Protein AF-A0A7J8PRJ6-F1 (afdb_monomer)

Mean predicted aligned error: 3.24 Å

Radius of gyration: 14.89 Å; Cα contacts (8 Å, |Δi|>4): 83; chains: 1; bounding box: 34×30×31 Å

InterPro domains:
  IPR001077 O-methyltransferase, C-terminal domain [PF00891] (3-48)
  IPR016461 O-methyltransferase-like [PTHR11746] (3-51)
  IPR029063 S-adenosyl-L-methionine-dependent methyltransferase superfamily [G3DSA:3.40.50.150] (1-47)
  IPR029063 S-adenosyl-L-methionine-dependent methyltransferase superfamily [G3DSA:3.40.50.150] (48-89)
  IPR029063 S-adenosyl-L-methionine-dependent methyltransferase superfamily [SSF53335] (2-88)

pLDDT: mean 94.72, std 3.67, range [79.44, 98.25]

Secondary structure (DSSP, 8-state):
-HHHH-TTPPEEEEE-HHHHHTPPP-TTEEEEE--TTT-----SS-----SSS----HHHHHHHHHHTT-SEEEEEE-SSSSEEEEEE-

Solvent-accessible surface area (backbone atoms only — not comparable to full-atom values): 5968 Å² total; per-residue (Å²): 109,67,42,77,80,38,74,88,46,81,39,74,49,73,37,44,56,78,56,50,74,73,48,82,91,49,89,59,45,47,79,45,66,48,48,75,90,82,55,69,83,91,65,101,71,86,88,87,85,78,86,93,71,76,92,72,55,73,70,53,48,55,48,58,44,43,76,73,64,32,76,48,70,51,77,46,82,50,104,58,96,60,63,50,72,52,75,38,111

Foldseek 3Di:
DVCVVPVVAQAEAEDAPVCLVPDDDDPSYHYDHDDVVVDDDDDPDDDDDDDVDD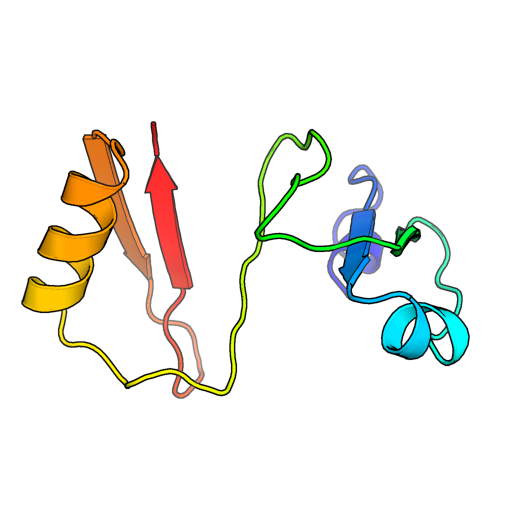DDDPVVVVVVLVVVPFPDWDWADDPDPDIDIDTHD

Nearest PDB structures (foldseek):
  4pgh-assembly2_C  TM=8.472E-01  e=2.612E-03  Sorghum bicolor
  6i5z-assembly2_B  TM=8.436E-01  e=2.992E-03  Papaver somniferum
  3reo-assembly1_C  TM=8.093E-01  e=3.202E-03  Clarkia breweri
  1fpq-assembly1_A-2  TM=8.068E-01  e=3.667E-03  Medicago sativa
  1fp1-assembly1_D-2  TM=7.908E-01  e=4.200E-03  Medicago sativa

Structure (mmCIF, N/CA/C/O backbone):
data_AF-A0A7J8PRJ6-F1
#
_entry.id   AF-A0A7J8PRJ6-F1
#
loop_
_atom_site.group_PDB
_atom_site.id
_atom_site.type_symbol
_atom_site.label_atom_id
_atom_site.label_alt_id
_atom_site.label_comp_id
_atom_site.label_asym_id
_atom_site.label_entity_id
_atom_site.label_seq_id
_atom_site.pdbx_PDB_ins_code
_atom_site.Cartn_x
_atom_site.Cartn_y
_atom_site.Cartn_z
_atom_site.occupancy
_atom_site.B_iso_or_equiv
_atom_site.auth_seq_id
_atom_site.auth_comp_id
_atom_site.auth_asym_id
_atom_site.auth_atom_id
_atom_site.pdbx_PDB_model_num
ATOM 1 N N . MET A 1 1 ? 8.609 -14.108 -3.236 1.00 79.44 1 MET A N 1
ATOM 2 C CA . MET A 1 1 ? 7.845 -13.077 -3.979 1.00 79.44 1 MET A CA 1
ATOM 3 C C . MET A 1 1 ? 6.474 -13.636 -4.301 1.00 79.44 1 MET A C 1
ATOM 5 O O . MET A 1 1 ? 6.408 -14.818 -4.623 1.00 79.44 1 MET A O 1
ATOM 9 N N . LEU A 1 2 ? 5.419 -12.819 -4.217 1.00 91.75 2 LEU A N 1
ATOM 10 C CA . LEU A 1 2 ? 4.028 -13.266 -4.390 1.00 91.75 2 LEU A CA 1
ATOM 11 C C . LEU A 1 2 ? 3.807 -14.018 -5.708 1.00 91.75 2 LEU A C 1
ATOM 13 O O . LEU A 1 2 ? 3.280 -15.121 -5.680 1.00 91.75 2 LEU A O 1
ATOM 17 N N . VAL A 1 3 ? 4.334 -13.509 -6.823 1.00 94.69 3 VAL A N 1
ATOM 18 C CA . VAL A 1 3 ? 4.216 -14.149 -8.150 1.00 94.69 3 VAL A CA 1
ATOM 19 C C . VAL A 1 3 ? 4.839 -15.550 -8.237 1.00 94.69 3 VAL A C 1
ATOM 21 O O . VAL A 1 3 ? 4.416 -16.363 -9.047 1.00 94.69 3 VAL A O 1
ATOM 24 N N . LYS A 1 4 ? 5.813 -15.879 -7.373 1.00 94.25 4 LYS A N 1
ATOM 25 C CA . LYS A 1 4 ? 6.383 -17.239 -7.297 1.00 94.25 4 LYS A CA 1
ATOM 26 C C . LYS A 1 4 ? 5.494 -18.193 -6.497 1.00 94.25 4 LYS A C 1
ATOM 28 O O . LYS A 1 4 ? 5.478 -19.382 -6.783 1.00 94.25 4 LYS A O 1
ATOM 33 N N . ALA A 1 5 ? 4.802 -17.683 -5.479 1.00 96.31 5 ALA A N 1
ATOM 34 C CA . ALA A 1 5 ? 3.891 -18.468 -4.645 1.00 96.31 5 ALA A CA 1
ATOM 35 C C . ALA A 1 5 ? 2.512 -18.644 -5.302 1.00 96.31 5 ALA A C 1
ATOM 37 O O . ALA A 1 5 ? 1.853 -19.656 -5.085 1.00 96.31 5 ALA A O 1
ATOM 38 N N . PHE A 1 6 ? 2.105 -17.679 -6.128 1.00 95.69 6 PHE A N 1
ATOM 39 C CA . PHE A 1 6 ? 0.814 -17.635 -6.806 1.00 95.69 6 PHE A CA 1
ATOM 40 C C . PHE A 1 6 ? 1.021 -17.368 -8.307 1.00 95.69 6 PHE A C 1
ATOM 42 O O . PHE A 1 6 ? 0.855 -16.231 -8.751 1.00 95.69 6 PHE A O 1
ATOM 49 N N . PRO A 1 7 ? 1.384 -18.389 -9.110 1.00 94.38 7 PRO A N 1
ATOM 50 C CA . PRO A 1 7 ? 1.771 -18.202 -10.515 1.00 94.38 7 PRO A CA 1
ATOM 51 C C . PRO A 1 7 ? 0.669 -17.652 -11.432 1.00 94.38 7 PRO A C 1
ATOM 53 O O . PRO A 1 7 ? 0.949 -17.236 -12.550 1.00 94.38 7 PRO A O 1
ATOM 56 N N . TRP A 1 8 ? -0.588 -17.664 -10.984 1.00 95.19 8 TRP A N 1
ATOM 57 C CA . TRP A 1 8 ? -1.721 -17.080 -11.709 1.00 95.19 8 TRP A CA 1
ATOM 58 C C . TRP A 1 8 ? -1.859 -15.562 -11.510 1.00 95.19 8 TRP A C 1
ATOM 60 O O . TRP A 1 8 ? -2.647 -14.923 -12.208 1.00 95.19 8 TRP A O 1
ATOM 70 N N . ILE A 1 9 ? -1.133 -14.973 -10.554 1.00 95.31 9 ILE A N 1
ATOM 71 C CA . ILE A 1 9 ? -1.129 -13.528 -10.319 1.00 95.31 9 ILE A CA 1
ATOM 72 C C . ILE A 1 9 ? -0.125 -12.870 -11.263 1.00 95.31 9 ILE A C 1
ATOM 74 O O . ILE A 1 9 ? 1.049 -13.231 -11.282 1.00 95.31 9 ILE A O 1
ATOM 78 N N . HIS A 1 10 ? -0.581 -11.844 -11.977 1.00 94.50 10 HIS A N 1
ATOM 79 C CA . HIS A 1 10 ? 0.286 -10.930 -12.713 1.00 94.50 10 HIS A CA 1
ATOM 80 C C . HIS A 1 10 ? 0.642 -9.760 -11.792 1.00 94.50 10 HIS A C 1
ATOM 82 O O . HIS A 1 10 ? -0.247 -9.044 -11.327 1.00 94.50 10 HIS A O 1
ATOM 88 N N . GLY A 1 11 ? 1.92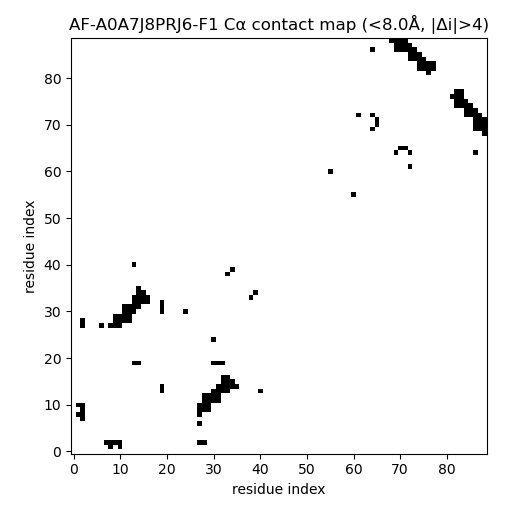5 -9.617 -11.462 1.00 96.25 11 GLY A N 1
ATOM 89 C CA . GLY A 1 11 ? 2.403 -8.570 -10.565 1.00 96.25 11 GLY A CA 1
ATOM 90 C C . GLY A 1 11 ? 2.708 -7.274 -11.309 1.00 96.25 11 GLY A C 1
ATOM 91 O O . GLY A 1 11 ? 3.264 -7.307 -12.402 1.00 96.25 11 GLY A O 1
ATOM 92 N N . ILE A 1 12 ? 2.416 -6.139 -10.677 1.00 96.31 12 ILE A N 1
ATOM 93 C CA . ILE A 1 12 ? 2.911 -4.824 -11.089 1.00 96.31 12 ILE A CA 1
ATOM 94 C C . ILE A 1 12 ? 3.805 -4.309 -9.965 1.00 96.31 12 ILE A C 1
ATOM 96 O O . ILE A 1 12 ? 3.376 -4.237 -8.813 1.00 96.31 12 ILE A O 1
ATOM 100 N N . HIS A 1 13 ? 5.044 -3.967 -10.294 1.00 95.62 13 HIS A N 1
ATOM 101 C CA . HIS A 1 13 ? 5.918 -3.198 -9.422 1.00 95.62 13 HIS A CA 1
ATOM 102 C C . HIS A 1 13 ? 5.896 -1.747 -9.899 1.00 95.62 13 HIS A C 1
ATOM 104 O O . HIS A 1 13 ? 6.422 -1.430 -10.965 1.00 95.62 13 HIS A O 1
ATOM 110 N N . PHE A 1 14 ? 5.216 -0.898 -9.131 1.00 96.25 14 PHE A N 1
ATOM 111 C CA . PHE A 1 14 ? 5.017 0.511 -9.441 1.00 96.25 14 PHE A CA 1
ATOM 112 C C . PHE A 1 14 ? 5.782 1.383 -8.452 1.00 96.25 14 PHE A C 1
ATOM 114 O O . PHE A 1 14 ? 5.537 1.296 -7.249 1.00 96.25 14 PHE A O 1
ATOM 121 N N . ASP A 1 15 ? 6.700 2.199 -8.961 1.00 96.06 15 ASP A N 1
ATOM 122 C CA . ASP A 1 15 ? 7.518 3.113 -8.162 1.00 96.06 15 ASP A CA 1
ATOM 123 C C . ASP A 1 15 ? 8.001 4.288 -9.036 1.00 96.06 15 ASP A C 1
ATOM 125 O O . ASP A 1 15 ? 7.746 4.343 -10.244 1.00 96.06 15 ASP A O 1
ATOM 129 N N . LEU A 1 16 ? 8.720 5.234 -8.436 1.00 95.94 16 LEU A N 1
ATOM 130 C CA . LEU A 1 16 ? 9.282 6.382 -9.137 1.00 95.94 16 LEU A CA 1
ATOM 131 C C . LEU A 1 16 ? 10.274 5.933 -10.231 1.00 95.94 16 LEU A C 1
ATOM 133 O O . LEU A 1 16 ? 10.983 4.936 -10.044 1.00 95.94 16 LEU A O 1
ATOM 137 N N . PRO A 1 17 ? 10.420 6.695 -11.337 1.00 97.25 17 PRO A N 1
ATOM 138 C CA . PRO A 1 17 ? 11.253 6.295 -12.477 1.00 97.25 17 PRO A CA 1
ATOM 139 C C . PRO A 1 17 ? 12.682 5.888 -12.103 1.00 97.25 17 PRO A C 1
ATOM 141 O O . PRO A 1 17 ? 13.206 4.885 -12.582 1.00 97.25 17 PRO A O 1
ATOM 144 N N . TYR A 1 18 ? 13.316 6.620 -11.182 1.00 95.75 18 TYR A N 1
ATOM 145 C CA . TYR A 1 18 ? 14.683 6.317 -10.752 1.00 95.75 18 TYR A CA 1
ATOM 146 C C . TYR A 1 18 ? 14.790 5.039 -9.900 1.00 95.75 18 TYR A C 1
ATOM 148 O O . TYR A 1 18 ? 15.857 4.430 -9.873 1.00 95.75 18 TYR A O 1
ATOM 156 N N . VAL A 1 19 ? 13.717 4.625 -9.213 1.00 94.38 19 VAL A N 1
ATOM 157 C CA . VAL A 1 19 ? 13.665 3.363 -8.454 1.00 94.38 19 VAL A CA 1
ATOM 158 C C . VAL A 1 19 ? 13.465 2.195 -9.414 1.00 94.38 19 VAL A C 1
ATOM 160 O O . VAL A 1 19 ? 14.178 1.194 -9.331 1.00 94.38 19 VAL A O 1
ATOM 163 N N . VAL A 1 20 ? 12.552 2.349 -10.375 1.00 95.81 20 VAL A N 1
ATOM 164 C CA . VAL A 1 20 ? 12.294 1.347 -11.415 1.00 95.81 20 VAL A CA 1
ATOM 165 C C . VAL A 1 20 ? 13.529 1.113 -12.291 1.00 95.81 20 VAL A C 1
ATOM 167 O O . VAL A 1 20 ? 13.854 -0.038 -12.585 1.00 95.81 20 VAL A O 1
ATOM 170 N N . ALA A 1 21 ? 14.269 2.168 -12.645 1.00 94.75 21 ALA A N 1
ATOM 171 C CA . ALA A 1 21 ? 15.456 2.082 -13.499 1.00 94.75 21 ALA A CA 1
ATOM 172 C C . ALA A 1 21 ? 16.572 1.181 -12.935 1.00 94.75 21 ALA A C 1
ATOM 174 O O . ALA A 1 21 ? 17.324 0.578 -13.702 1.00 94.75 21 ALA A O 1
ATOM 175 N N . VAL A 1 22 ? 16.679 1.078 -11.607 1.00 94.62 22 VAL A N 1
ATOM 176 C CA . VAL A 1 22 ? 17.654 0.211 -10.917 1.00 94.62 22 VAL A CA 1
ATOM 177 C C . VAL A 1 22 ? 17.030 -1.091 -10.401 1.00 94.62 22 VAL A C 1
ATOM 179 O O . VAL A 1 22 ? 17.711 -1.905 -9.775 1.00 94.62 22 VAL A O 1
ATOM 182 N N . GLY A 1 23 ? 15.735 -1.290 -10.647 1.00 88.69 23 GLY A N 1
ATOM 183 C CA . GLY A 1 23 ? 14.980 -2.446 -10.193 1.00 88.69 23 GLY A CA 1
ATOM 184 C C . GLY A 1 23 ? 15.376 -3.732 -10.916 1.00 88.69 23 GLY A C 1
ATOM 185 O O . GLY A 1 23 ? 15.676 -3.752 -12.111 1.00 88.69 23 GLY A O 1
ATOM 186 N N . ALA A 1 24 ? 15.342 -4.849 -10.189 1.00 90.62 24 ALA A N 1
ATOM 187 C CA . ALA A 1 24 ? 15.535 -6.161 -10.790 1.00 90.62 24 ALA A CA 1
ATOM 188 C C . ALA A 1 24 ? 14.345 -6.525 -11.692 1.00 90.62 24 ALA A C 1
ATOM 190 O O . ALA A 1 24 ? 13.182 -6.331 -11.332 1.00 90.62 24 ALA A O 1
ATOM 191 N N . LYS A 1 25 ? 14.633 -7.124 -12.850 1.00 92.69 25 LYS A N 1
ATOM 192 C CA . LYS A 1 25 ? 13.601 -7.765 -13.672 1.00 92.69 25 LYS A CA 1
ATOM 193 C C . LYS A 1 25 ? 13.235 -9.110 -13.055 1.00 92.69 25 LYS A C 1
ATOM 195 O O . LYS A 1 25 ? 14.116 -9.913 -12.751 1.00 92.69 25 LYS A O 1
ATOM 200 N N . VAL A 1 26 ? 11.940 -9.340 -12.868 1.00 94.00 26 VAL A N 1
ATOM 201 C CA . VAL A 1 26 ? 11.402 -10.568 -12.280 1.00 94.00 26 VAL A CA 1
ATOM 202 C C . VAL A 1 26 ? 10.304 -11.096 -13.190 1.00 94.00 26 VAL A C 1
ATOM 204 O O . VAL A 1 26 ? 9.371 -10.367 -13.514 1.00 94.00 26 VAL A O 1
ATOM 207 N N . ASP A 1 27 ? 10.400 -12.365 -13.580 1.00 94.12 27 ASP A N 1
ATOM 208 C CA . ASP A 1 27 ? 9.372 -13.013 -14.397 1.00 94.12 27 ASP A CA 1
ATOM 209 C C . ASP A 1 27 ? 8.006 -12.977 -13.695 1.00 94.12 27 ASP A C 1
ATOM 211 O O . ASP A 1 27 ? 7.895 -13.245 -12.494 1.00 94.12 27 ASP A O 1
ATOM 215 N N . GLY A 1 28 ? 6.961 -12.630 -14.451 1.00 94.00 28 GLY A N 1
ATOM 216 C CA . GLY A 1 28 ? 5.606 -12.436 -13.924 1.00 94.00 28 GLY A CA 1
ATOM 217 C C . GLY A 1 28 ? 5.374 -11.089 -13.226 1.00 94.00 28 GLY A C 1
ATOM 218 O O . GLY A 1 28 ? 4.290 -10.884 -12.680 1.00 94.00 28 GLY A O 1
ATOM 219 N N . VAL A 1 29 ? 6.359 -10.178 -13.239 1.00 96.19 29 VAL A N 1
ATOM 220 C CA . VAL A 1 29 ? 6.237 -8.804 -12.726 1.00 96.19 29 VAL A CA 1
ATOM 221 C C . VAL A 1 29 ? 6.505 -7.793 -13.839 1.00 96.19 29 VAL A C 1
ATOM 223 O O . VAL A 1 29 ? 7.581 -7.778 -14.435 1.00 96.19 29 VAL A O 1
ATOM 226 N N . GLU A 1 30 ? 5.545 -6.908 -14.079 1.00 95.94 30 GLU A N 1
ATOM 227 C CA . GLU A 1 30 ? 5.720 -5.727 -14.920 1.00 95.94 30 GLU A CA 1
ATOM 228 C C . GLU A 1 30 ? 6.207 -4.553 -14.065 1.00 95.94 30 GLU A C 1
ATOM 230 O O . GLU A 1 30 ? 5.604 -4.228 -13.043 1.00 95.94 30 GLU A O 1
ATOM 235 N N . ASN A 1 31 ? 7.310 -3.920 -14.464 1.00 96.38 31 ASN A N 1
ATOM 236 C CA . ASN A 1 31 ? 7.789 -2.703 -13.815 1.00 96.38 31 ASN A CA 1
ATOM 237 C C . ASN A 1 31 ? 7.164 -1.491 -14.513 1.00 96.38 31 ASN A C 1
ATOM 239 O O . ASN A 1 31 ? 7.386 -1.302 -15.708 1.00 96.38 31 ASN A O 1
ATOM 243 N N . ILE A 1 32 ? 6.418 -0.680 -13.766 1.00 96.38 32 ILE A N 1
ATOM 244 C CA . ILE A 1 32 ? 5.765 0.531 -14.269 1.00 96.38 32 ILE A CA 1
ATOM 245 C C . ILE A 1 32 ? 6.307 1.721 -13.487 1.00 96.38 32 ILE A C 1
ATOM 247 O O . ILE A 1 32 ? 6.288 1.729 -12.260 1.00 96.38 32 ILE A O 1
ATOM 251 N N . GLU A 1 33 ? 6.785 2.731 -14.198 1.00 97.06 33 GLU A N 1
ATOM 252 C CA . GLU A 1 33 ? 7.219 3.983 -13.588 1.00 97.06 33 GLU A CA 1
ATOM 253 C C . GLU A 1 33 ? 6.064 4.981 -13.466 1.00 97.06 33 GLU A C 1
ATOM 255 O O . GLU A 1 33 ? 5.195 5.060 -14.337 1.00 97.06 33 GLU A O 1
ATOM 260 N N . GLY A 1 34 ? 6.062 5.761 -12.387 1.00 96.75 34 GLY A N 1
ATOM 261 C CA . GLY A 1 34 ? 5.140 6.881 -12.220 1.00 96.75 34 GLY A CA 1
ATOM 262 C C . GLY A 1 34 ? 5.113 7.425 -10.798 1.00 96.75 34 GLY A C 1
ATOM 263 O O . GLY A 1 34 ? 5.887 7.006 -9.938 1.00 96.75 34 GLY A O 1
ATOM 264 N N . ASP A 1 35 ? 4.214 8.377 -10.559 1.00 95.81 35 ASP A N 1
ATOM 265 C CA . ASP A 1 35 ? 3.972 8.953 -9.238 1.00 95.81 35 ASP A CA 1
ATOM 266 C C . ASP A 1 35 ? 2.595 8.517 -8.716 1.00 95.81 35 ASP A C 1
ATOM 268 O O . ASP A 1 35 ? 1.559 8.825 -9.309 1.00 95.81 35 ASP A O 1
ATOM 272 N N . MET A 1 36 ? 2.577 7.822 -7.574 1.00 94.69 36 MET A N 1
ATOM 273 C 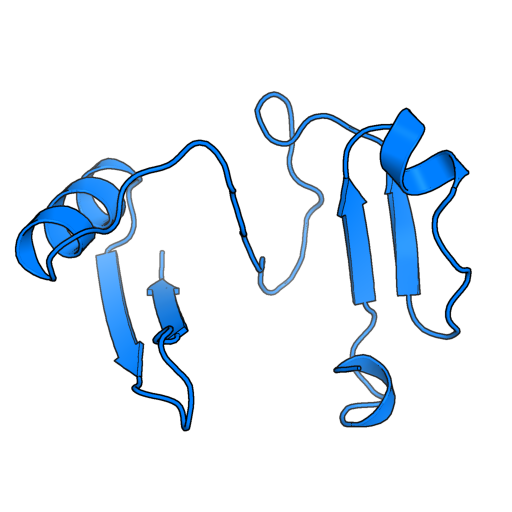CA . MET A 1 36 ? 1.343 7.350 -6.934 1.00 94.69 36 MET A CA 1
ATOM 274 C C . MET A 1 36 ? 0.406 8.475 -6.478 1.00 94.69 36 MET A C 1
ATOM 276 O O . MET A 1 36 ? -0.777 8.216 -6.256 1.00 94.69 36 MET A O 1
ATOM 280 N N . PHE A 1 37 ? 0.911 9.702 -6.317 1.00 94.06 37 PHE A N 1
ATOM 281 C CA . PHE A 1 37 ? 0.093 10.871 -5.996 1.00 94.06 37 PHE A CA 1
ATOM 282 C C . PHE A 1 37 ? -0.593 11.471 -7.229 1.00 94.06 37 PHE A C 1
ATOM 284 O O . PHE A 1 37 ? -1.572 12.200 -7.073 1.00 94.06 37 PHE A O 1
ATOM 291 N N . GLU A 1 38 ? -0.121 11.150 -8.436 1.00 97.31 38 GLU A N 1
ATOM 292 C CA . GLU A 1 38 ? -0.777 11.533 -9.687 1.00 97.31 38 GLU A CA 1
ATOM 293 C C . GLU A 1 38 ? -1.734 10.438 -10.168 1.00 97.31 38 GLU A C 1
ATOM 295 O O . GLU A 1 38 ? -2.903 10.704 -10.451 1.00 97.31 38 GLU A O 1
ATOM 300 N N . CYS A 1 39 ? -1.251 9.195 -10.264 1.00 95.50 39 CYS A N 1
ATOM 301 C CA . CYS A 1 39 ? -2.046 8.067 -10.735 1.00 95.50 39 CYS A CA 1
ATOM 302 C C . CYS A 1 39 ? -1.482 6.734 -10.232 1.00 95.50 39 CYS A C 1
ATOM 304 O O . CYS A 1 39 ? -0.274 6.509 -10.228 1.00 95.50 39 CYS A O 1
ATOM 306 N N . VAL A 1 40 ? -2.376 5.811 -9.876 1.00 95.25 40 VAL A N 1
ATOM 307 C CA . VAL A 1 40 ? -2.027 4.425 -9.547 1.00 95.25 40 VAL A CA 1
ATOM 308 C C . VAL A 1 40 ? -2.533 3.514 -10.672 1.00 95.25 40 VAL A C 1
ATOM 310 O O . VAL A 1 40 ? -3.710 3.616 -11.040 1.00 95.25 40 VAL A O 1
ATOM 313 N N . PRO A 1 41 ? -1.698 2.612 -11.226 1.00 96.44 41 PRO A N 1
ATOM 314 C CA . PRO A 1 41 ? -2.139 1.638 -12.219 1.00 96.44 41 PRO A CA 1
ATOM 315 C C . PRO A 1 41 ? -3.329 0.810 -11.727 1.00 96.44 41 PRO A C 1
ATOM 317 O O . PRO A 1 41 ? -3.403 0.414 -10.563 1.00 96.44 41 PRO A O 1
ATOM 320 N N . LYS A 1 42 ? -4.270 0.513 -12.627 1.00 95.62 42 LYS A N 1
ATOM 321 C CA . LYS A 1 42 ? -5.425 -0.326 -12.291 1.00 95.62 42 LYS A CA 1
ATOM 322 C C . LYS A 1 42 ? -4.964 -1.752 -11.995 1.00 95.62 42 LYS A C 1
ATOM 324 O O . LYS A 1 42 ? -4.347 -2.393 -12.839 1.00 95.62 42 LYS A O 1
ATOM 329 N N . ALA A 1 43 ? -5.343 -2.261 -10.830 1.00 95.69 43 ALA A N 1
ATOM 330 C CA . ALA A 1 43 ? -5.099 -3.634 -10.408 1.00 95.69 43 ALA A CA 1
ATOM 331 C C . ALA A 1 43 ? -6.285 -4.141 -9.576 1.00 95.69 43 ALA A C 1
AT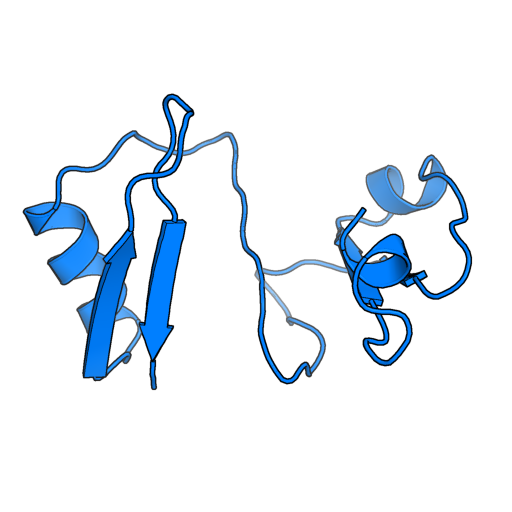OM 333 O O . ALA A 1 43 ? -7.059 -3.349 -9.040 1.00 95.69 43 ALA A O 1
ATOM 334 N N . GLY A 1 44 ? -6.424 -5.464 -9.443 1.00 95.06 44 GLY A N 1
ATOM 335 C CA . GLY A 1 44 ? -7.447 -6.053 -8.567 1.00 95.06 44 GLY A CA 1
ATOM 336 C C . GLY A 1 44 ? -7.202 -5.771 -7.079 1.00 95.06 44 GLY A C 1
ATOM 337 O O . GLY A 1 44 ? -8.129 -5.804 -6.275 1.00 95.06 44 GLY A O 1
ATOM 338 N N . THR A 1 45 ? -5.956 -5.489 -6.697 1.00 94.31 45 THR A N 1
ATOM 339 C CA . THR A 1 45 ? -5.546 -5.127 -5.335 1.00 94.31 45 THR A CA 1
ATOM 340 C C . THR A 1 45 ? -4.267 -4.299 -5.413 1.00 94.31 45 THR A C 1
ATOM 342 O O . THR A 1 45 ? -3.414 -4.573 -6.257 1.00 94.31 45 THR A O 1
ATOM 345 N N . ALA A 1 46 ? -4.123 -3.309 -4.532 1.00 94.25 46 ALA A N 1
ATOM 346 C CA . ALA A 1 46 ? -2.913 -2.504 -4.400 1.00 94.25 46 ALA A CA 1
ATOM 347 C C . ALA A 1 46 ? -2.253 -2.760 -3.039 1.00 94.25 46 ALA A C 1
ATOM 349 O O . ALA A 1 46 ? -2.928 -2.790 -2.012 1.00 94.25 46 ALA A O 1
ATOM 350 N N . PHE A 1 47 ? -0.930 -2.910 -3.041 1.00 93.06 47 PHE A N 1
ATOM 351 C CA . PHE A 1 47 ? -0.114 -2.958 -1.831 1.00 93.06 47 PHE A CA 1
ATOM 352 C C . PHE A 1 47 ? 0.658 -1.648 -1.736 1.00 93.06 47 PHE A C 1
ATOM 354 O O . PHE A 1 47 ? 1.405 -1.306 -2.649 1.00 93.06 47 PHE A O 1
ATOM 361 N N . LEU A 1 48 ? 0.463 -0.913 -0.644 1.00 91.88 48 LEU A N 1
ATOM 362 C CA . LEU A 1 48 ? 1.047 0.411 -0.455 1.00 91.88 48 LEU A CA 1
ATOM 363 C C . LEU A 1 48 ? 1.975 0.399 0.754 1.00 91.88 48 LEU A C 1
ATOM 365 O O . LEU A 1 48 ? 1.576 -0.004 1.844 1.00 91.88 48 LEU A O 1
ATOM 369 N N . MET A 1 49 ? 3.202 0.877 0.558 1.00 86.81 49 MET A N 1
ATOM 370 C CA . MET A 1 49 ? 4.204 1.025 1.609 1.00 86.81 49 MET A CA 1
ATOM 371 C C . MET A 1 49 ? 4.878 2.387 1.466 1.00 86.81 49 MET A C 1
ATOM 373 O O . MET A 1 49 ? 5.281 2.786 0.379 1.00 86.81 49 MET A O 1
ATOM 377 N N . THR A 1 50 ? 5.006 3.114 2.572 1.00 83.44 50 THR A N 1
ATOM 378 C CA . THR A 1 50 ? 5.628 4.443 2.606 1.00 83.44 50 THR A CA 1
ATOM 379 C C . THR A 1 50 ? 6.514 4.565 3.836 1.00 83.44 50 THR A C 1
ATOM 381 O O . THR A 1 50 ? 6.161 4.099 4.917 1.00 83.44 50 THR A O 1
ATOM 384 N N . TRP A 1 51 ? 7.685 5.179 3.663 1.00 80.25 51 TRP A N 1
ATOM 385 C CA . TRP A 1 51 ? 8.717 5.273 4.697 1.00 80.25 51 TRP A CA 1
ATOM 386 C C . TRP A 1 51 ? 8.735 6.617 5.434 1.00 80.25 51 TRP A C 1
ATOM 388 O O . TRP A 1 51 ? 9.245 6.698 6.545 1.00 80.25 51 TRP A O 1
ATOM 398 N N . LYS A 1 52 ? 8.152 7.679 4.861 1.00 82.25 52 LYS A N 1
ATOM 399 C CA . LYS A 1 52 ? 8.112 9.027 5.471 1.00 82.25 52 LYS A CA 1
ATOM 400 C C . LYS A 1 52 ? 6.899 9.238 6.388 1.00 82.25 52 LYS A C 1
ATOM 402 O O . LYS A 1 52 ? 6.410 10.354 6.539 1.00 82.25 52 LYS A O 1
ATOM 407 N N . GLY A 1 53 ? 6.359 8.150 6.929 1.00 86.44 53 GLY A N 1
ATOM 408 C CA . GLY A 1 53 ? 5.106 8.145 7.672 1.00 86.44 53 GLY A CA 1
ATOM 409 C C . GLY A 1 53 ? 5.273 8.229 9.186 1.00 86.44 53 GLY A C 1
ATOM 410 O O . GLY A 1 53 ? 6.330 8.544 9.723 1.00 86.44 53 GLY A O 1
ATOM 411 N N . LYS A 1 54 ? 4.178 7.898 9.869 1.00 92.31 54 LYS A N 1
ATOM 412 C CA . LYS A 1 54 ? 4.138 7.618 11.302 1.00 92.31 54 LYS A CA 1
ATOM 413 C C . LYS A 1 54 ? 3.535 6.238 11.525 1.00 92.31 54 LYS A C 1
ATOM 415 O O . LYS A 1 54 ? 2.634 5.842 10.775 1.00 92.31 54 LYS A O 1
ATOM 420 N N . GLU A 1 55 ? 3.969 5.572 12.587 1.00 94.81 55 GLU A N 1
ATOM 421 C CA . GLU A 1 55 ? 3.218 4.455 13.155 1.00 94.81 55 GLU A CA 1
ATOM 422 C C . GLU A 1 55 ? 1.857 4.965 13.643 1.00 94.81 55 GLU A C 1
ATOM 424 O O . GLU A 1 55 ? 1.740 6.087 14.147 1.00 94.81 55 GLU A O 1
ATOM 429 N N . ARG A 1 56 ? 0.808 4.169 13.435 1.00 95.75 56 ARG A N 1
ATOM 430 C CA . ARG A 1 56 ? -0.578 4.555 13.725 1.00 95.75 56 ARG A CA 1
ATOM 431 C C . ARG A 1 56 ? -1.241 3.534 14.628 1.00 95.75 56 ARG A C 1
ATOM 433 O O . ARG A 1 56 ? -1.115 2.327 14.436 1.00 95.75 56 ARG A O 1
ATOM 440 N N . THR A 1 57 ? -2.021 4.042 15.568 1.00 97.38 57 THR A N 1
ATOM 441 C CA . THR A 1 57 ? -2.959 3.240 16.353 1.00 97.38 57 THR A CA 1
ATOM 442 C C . THR A 1 57 ? -4.142 2.783 15.492 1.00 97.38 57 THR A C 1
ATOM 444 O O . THR A 1 57 ? -4.452 3.384 14.461 1.00 97.38 57 THR A O 1
ATOM 447 N N . LEU A 1 58 ? -4.886 1.771 15.951 1.00 96.88 58 LEU A N 1
ATOM 448 C CA . LEU A 1 58 ? -6.117 1.319 15.281 1.00 96.88 58 LEU A CA 1
ATOM 449 C C . LEU A 1 58 ? -7.152 2.442 15.101 1.00 96.88 58 LEU A C 1
ATOM 451 O O . LEU A 1 58 ? -7.850 2.485 14.090 1.00 96.88 58 LEU A O 1
ATOM 455 N N . LYS A 1 59 ? -7.244 3.377 16.058 1.00 97.81 59 LYS A N 1
ATOM 456 C CA . LYS A 1 59 ? -8.160 4.525 15.973 1.00 97.81 59 LYS A CA 1
ATOM 457 C C . LYS A 1 59 ? -7.769 5.474 14.83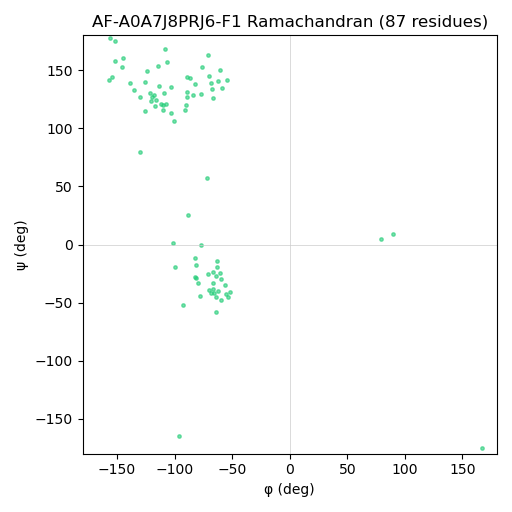9 1.00 97.81 59 LYS A C 1
ATOM 459 O O . LYS A 1 59 ? -8.640 5.951 14.118 1.00 97.81 59 LYS A O 1
ATOM 464 N N . GLU A 1 60 ? -6.476 5.737 14.676 1.00 98.06 60 GLU A N 1
ATOM 465 C CA . GLU A 1 60 ? -5.969 6.583 13.591 1.00 98.06 60 GLU A CA 1
ATOM 466 C C . GLU A 1 60 ? -6.103 5.899 12.232 1.00 98.06 60 GLU A C 1
ATOM 468 O O . GLU A 1 60 ? -6.478 6.564 11.271 1.00 98.06 60 GLU A O 1
ATOM 473 N N . TRP A 1 61 ? -5.858 4.586 12.156 1.00 97.38 61 TRP A N 1
ATOM 474 C CA . TRP A 1 61 ? -6.113 3.802 10.946 1.00 97.38 61 TRP A CA 1
ATOM 475 C C . TRP A 1 61 ? -7.582 3.854 10.534 1.00 97.38 61 TRP A C 1
ATOM 477 O O . TRP A 1 61 ? -7.876 4.185 9.388 1.00 97.38 61 TRP A O 1
ATOM 487 N N . LYS A 1 62 ? -8.504 3.632 11.480 1.00 97.62 62 LYS A N 1
ATOM 488 C CA . LYS A 1 62 ? -9.947 3.748 11.234 1.00 97.62 62 LYS A CA 1
ATOM 489 C C . LYS A 1 62 ? -10.327 5.118 10.677 1.00 97.62 62 LYS A C 1
ATOM 491 O O . LYS A 1 62 ? -11.148 5.190 9.770 1.00 97.62 62 LYS A O 1
ATOM 496 N N . TYR A 1 63 ? -9.741 6.183 11.222 1.00 97.81 63 TYR A N 1
ATOM 497 C CA . TYR A 1 63 ? -9.990 7.540 10.750 1.00 97.81 63 TYR A CA 1
ATOM 498 C C . TYR A 1 63 ? -9.509 7.730 9.305 1.00 97.81 63 TYR A C 1
ATOM 500 O O . TYR A 1 63 ? -10.322 8.019 8.438 1.00 97.81 63 TYR A O 1
ATOM 508 N N . VAL A 1 64 ? -8.223 7.501 9.012 1.00 96.81 64 VAL A N 1
ATOM 509 C CA . VAL A 1 64 ? -7.671 7.801 7.674 1.00 96.81 64 VAL A CA 1
ATOM 510 C C . VAL A 1 64 ? -8.242 6.914 6.566 1.00 96.81 64 VAL A C 1
ATOM 512 O O . VAL A 1 64 ? -8.399 7.381 5.444 1.00 96.81 64 VAL A O 1
ATOM 515 N N . ILE A 1 65 ? -8.570 5.654 6.870 1.00 97.19 65 ILE A N 1
ATOM 516 C CA . ILE A 1 65 ? -9.196 4.737 5.908 1.00 97.19 65 ILE A CA 1
ATOM 517 C C . ILE A 1 65 ? -10.627 5.192 5.592 1.00 97.19 65 ILE A C 1
ATOM 519 O O . ILE A 1 65 ? -11.020 5.196 4.427 1.00 97.19 65 ILE A O 1
ATOM 523 N N . GLY A 1 66 ? -11.379 5.623 6.611 1.00 97.81 66 GLY A N 1
ATOM 524 C CA . GLY A 1 66 ? -12.721 6.175 6.424 1.00 97.81 66 GLY A CA 1
ATOM 525 C C . GLY A 1 66 ? -12.713 7.467 5.604 1.00 97.81 66 GLY A C 1
ATOM 526 O O . GLY A 1 66 ? -13.486 7.590 4.659 1.00 97.81 66 GLY A O 1
ATOM 527 N N . GLU A 1 67 ? -11.795 8.393 5.898 1.00 98.25 67 GLU A N 1
ATOM 528 C CA . GLU A 1 67 ? -11.651 9.648 5.139 1.00 98.25 67 GLU A CA 1
ATOM 529 C C . GLU A 1 67 ? -11.233 9.414 3.677 1.00 98.25 67 GLU A C 1
ATOM 531 O O . GLU A 1 67 ? -11.572 10.204 2.800 1.00 98.25 67 GLU A O 1
ATOM 536 N N . ALA A 1 68 ? -10.529 8.313 3.391 1.00 96.19 68 ALA A N 1
ATOM 537 C CA . ALA A 1 68 ? -10.181 7.901 2.032 1.00 96.19 68 ALA A CA 1
ATOM 538 C C . ALA A 1 68 ? -11.352 7.245 1.2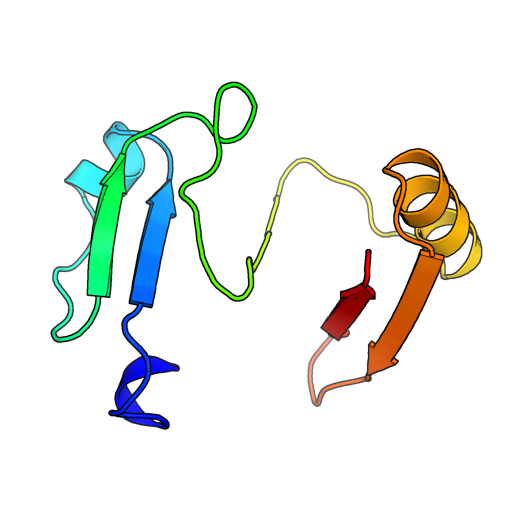64 1.00 96.19 68 ALA A C 1
ATOM 540 O O . ALA A 1 68 ? -11.185 6.878 0.102 1.00 96.19 68 ALA A O 1
ATOM 541 N N . GLY A 1 69 ? -12.528 7.102 1.889 1.00 98.00 69 GLY A N 1
ATOM 542 C CA . GLY A 1 69 ? -13.751 6.607 1.252 1.00 98.00 69 GLY A CA 1
ATOM 543 C C . GLY A 1 69 ? -13.959 5.091 1.314 1.00 98.00 69 GLY A C 1
ATOM 544 O O . GLY A 1 69 ? -14.876 4.592 0.668 1.00 98.00 69 GLY A O 1
ATOM 545 N N . PHE A 1 70 ? -13.150 4.353 2.078 1.00 97.62 70 PHE A N 1
ATOM 546 C CA . PHE A 1 70 ? -13.326 2.909 2.256 1.00 97.62 70 PHE A CA 1
ATOM 547 C C . PHE A 1 70 ? -14.387 2.613 3.323 1.00 97.62 70 PHE A C 1
ATOM 549 O O . PHE A 1 70 ? -14.407 3.229 4.392 1.00 97.62 70 PHE A O 1
ATOM 556 N N . THR A 1 71 ? -15.249 1.629 3.068 1.00 97.00 71 THR A N 1
ATOM 557 C CA . THR A 1 71 ? -16.368 1.294 3.965 1.00 97.00 71 THR A CA 1
ATOM 558 C C . THR A 1 71 ? -15.981 0.397 5.135 1.00 97.00 71 THR A C 1
ATOM 560 O O . THR A 1 71 ? -16.620 0.446 6.190 1.00 97.00 71 THR A O 1
ATOM 563 N N . ARG A 1 72 ? -14.948 -0.438 4.978 1.00 96.75 72 ARG A N 1
ATOM 564 C CA . ARG A 1 72 ? -14.506 -1.382 6.016 1.00 96.75 72 ARG A CA 1
ATOM 565 C C . ARG A 1 72 ? -13.018 -1.693 5.909 1.00 96.75 72 ARG A C 1
ATOM 567 O O . ARG A 1 72 ? -12.429 -1.586 4.834 1.00 96.75 72 ARG A O 1
ATOM 574 N N . PHE A 1 73 ? -12.436 -2.143 7.018 1.00 98.06 73 PHE A N 1
ATOM 575 C CA . PHE A 1 73 ? -11.089 -2.699 7.029 1.00 98.06 73 PHE A CA 1
ATOM 576 C C . PHE A 1 73 ? -10.934 -3.826 8.050 1.00 98.06 73 PHE A C 1
ATOM 578 O O . PHE A 1 73 ? -11.610 -3.824 9.081 1.00 98.06 73 PHE A O 1
ATOM 585 N N . A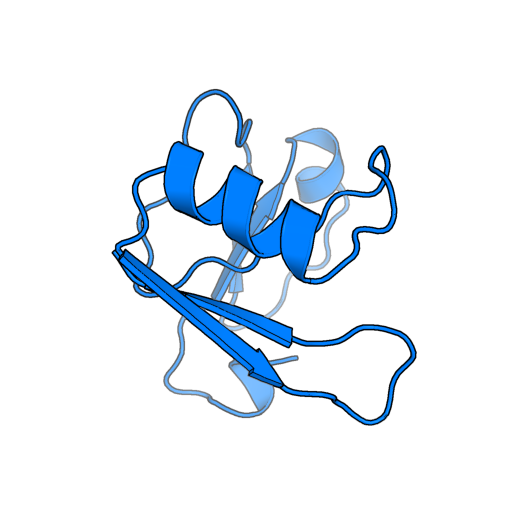SN A 1 74 ? -10.003 -4.735 7.766 1.00 97.69 74 ASN A N 1
ATOM 586 C CA . ASN A 1 74 ? -9.535 -5.770 8.685 1.00 97.69 74 ASN A CA 1
ATOM 587 C C . ASN A 1 74 ? -8.067 -5.518 9.044 1.00 97.69 74 ASN A C 1
ATOM 589 O O . ASN A 1 74 ? -7.329 -4.914 8.263 1.00 97.69 74 ASN A O 1
ATOM 593 N N . VAL A 1 75 ? -7.648 -5.983 10.221 1.00 97.50 75 VAL A N 1
ATOM 594 C CA . VAL A 1 75 ? -6.249 -5.937 10.660 1.00 97.50 75 VAL A CA 1
ATOM 595 C C . VAL A 1 75 ? -5.826 -7.340 11.053 1.00 97.50 75 VAL A C 1
ATOM 597 O O . VAL A 1 75 ? -6.330 -7.880 12.034 1.00 97.50 75 VAL A O 1
ATOM 600 N N . GLU A 1 76 ? -4.885 -7.893 10.299 1.00 96.75 76 GLU A N 1
ATOM 601 C CA . GLU A 1 76 ? -4.357 -9.235 10.505 1.00 96.75 76 GLU A CA 1
ATOM 602 C C . GLU A 1 76 ? -2.911 -9.145 11.009 1.00 96.75 76 GLU A C 1
ATOM 604 O O . GLU A 1 76 ? -2.031 -8.634 10.297 1.00 96.75 76 GLU A O 1
ATOM 609 N N . PRO A 1 77 ? -2.622 -9.607 12.239 1.00 95.81 77 PRO A N 1
ATOM 610 C CA . PRO A 1 77 ? -1.251 -9.727 12.693 1.00 95.81 77 PRO A CA 1
ATOM 611 C C . PRO A 1 77 ? -0.553 -10.818 11.880 1.00 95.81 77 PRO A C 1
ATOM 613 O O . PRO A 1 77 ? -1.063 -11.922 11.699 1.00 95.81 77 PRO A O 1
ATOM 616 N N . ILE A 1 78 ? 0.652 -10.517 11.419 1.00 94.56 78 ILE A N 1
ATOM 617 C CA . ILE A 1 78 ? 1.547 -11.498 10.808 1.00 94.56 78 ILE A CA 1
ATOM 618 C C . ILE A 1 78 ? 2.701 -11.770 11.773 1.00 94.56 78 ILE A C 1
ATOM 620 O O . ILE A 1 78 ? 2.884 -11.048 12.750 1.00 94.56 78 ILE A O 1
ATOM 624 N N . HIS A 1 79 ? 3.503 -12.804 11.519 1.00 94.62 79 HIS A N 1
ATOM 625 C CA . HIS A 1 79 ? 4.717 -13.078 12.300 1.00 94.62 79 HIS A CA 1
ATOM 626 C C . HIS A 1 79 ? 5.834 -12.048 11.995 1.00 94.62 79 HIS A C 1
ATOM 628 O O . HIS A 1 79 ? 6.921 -12.412 11.550 1.00 94.62 79 HIS A O 1
ATOM 634 N N . ALA A 1 80 ? 5.545 -10.756 12.187 1.00 93.19 80 ALA A N 1
ATOM 635 C CA . ALA A 1 80 ? 6.430 -9.609 12.000 1.00 93.19 80 ALA A CA 1
ATOM 636 C C . ALA A 1 80 ? 6.020 -8.445 12.929 1.00 93.19 80 ALA A C 1
ATOM 638 O O . ALA A 1 80 ? 5.013 -8.517 13.628 1.00 93.19 80 ALA A O 1
ATOM 639 N N . ILE A 1 81 ? 6.810 -7.363 12.935 1.00 91.81 81 ILE A N 1
ATOM 640 C CA . ILE A 1 81 ? 6.474 -6.126 13.667 1.00 91.81 81 ILE A CA 1
ATOM 641 C C . ILE A 1 81 ? 5.241 -5.458 13.042 1.00 91.81 81 ILE A C 1
ATOM 643 O O . ILE A 1 81 ? 4.387 -4.920 13.742 1.00 91.81 81 ILE A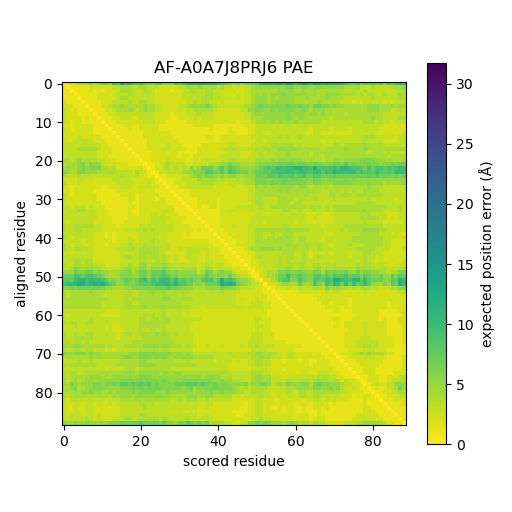 O 1
ATOM 647 N N . GLN A 1 82 ? 5.155 -5.495 11.714 1.00 92.88 82 GLN A N 1
ATOM 648 C CA . GLN A 1 82 ? 4.041 -4.951 10.954 1.00 92.88 82 GLN A CA 1
ATOM 649 C C . GLN A 1 82 ? 2.813 -5.866 11.033 1.00 92.88 82 GLN A C 1
ATOM 651 O O . GLN A 1 82 ? 2.929 -7.082 11.151 1.00 92.88 82 GLN A O 1
ATOM 656 N N . SER A 1 83 ? 1.628 -5.272 10.895 1.00 94.94 83 SER A N 1
ATOM 657 C CA . SER A 1 83 ? 0.375 -5.983 10.605 1.00 94.94 83 SER A CA 1
ATOM 658 C C . SER A 1 83 ? -0.036 -5.737 9.154 1.00 94.94 83 SER A C 1
ATOM 660 O O . SER A 1 83 ? 0.358 -4.730 8.561 1.00 94.94 83 SER A O 1
ATOM 662 N N . VAL A 1 84 ? -0.848 -6.628 8.590 1.00 96.19 84 VAL A N 1
ATOM 663 C CA . VAL A 1 84 ? -1.512 -6.392 7.303 1.00 96.19 84 VAL A CA 1
ATOM 664 C C . VAL A 1 84 ? -2.848 -5.707 7.571 1.00 96.19 84 VAL A C 1
ATOM 666 O O . VAL A 1 84 ? -3.607 -6.140 8.436 1.00 96.19 84 VAL A O 1
ATOM 669 N N . ILE A 1 85 ? -3.128 -4.625 6.844 1.00 97.12 85 ILE A N 1
ATOM 670 C CA . ILE A 1 85 ? -4.412 -3.925 6.898 1.00 97.12 85 ILE A CA 1
ATOM 671 C C . ILE A 1 85 ? -5.060 -4.024 5.524 1.00 97.12 85 ILE A C 1
ATOM 673 O O . ILE A 1 85 ? -4.510 -3.539 4.537 1.00 97.12 85 ILE A O 1
ATOM 677 N N . GLU A 1 86 ? -6.234 -4.638 5.473 1.00 97.88 86 GLU A N 1
ATOM 678 C CA . GLU A 1 86 ? -7.011 -4.799 4.248 1.00 97.88 86 GLU A CA 1
ATOM 679 C C . GLU A 1 86 ? -8.158 -3.795 4.262 1.00 97.88 86 GLU A C 1
ATOM 681 O O . GLU A 1 86 ? -9.049 -3.904 5.101 1.00 97.88 86 GLU A O 1
ATOM 686 N N . ALA A 1 87 ? -8.138 -2.813 3.361 1.00 97.69 87 ALA A N 1
ATOM 687 C CA . ALA A 1 87 ? -9.201 -1.822 3.216 1.00 97.69 87 ALA A CA 1
ATOM 688 C C . ALA A 1 87 ? -10.071 -2.147 1.997 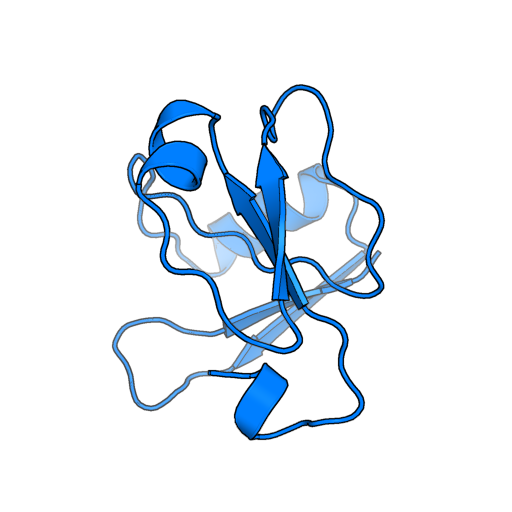1.00 97.69 87 ALA A C 1
ATOM 690 O O . ALA A 1 87 ? -9.555 -2.459 0.923 1.00 97.69 87 ALA A O 1
ATOM 691 N N . TYR A 1 88 ? -11.390 -2.055 2.156 1.00 96.69 88 TYR A N 1
ATOM 692 C CA . TYR A 1 88 ? -12.353 -2.411 1.119 1.00 96.69 88 TYR A CA 1
ATOM 693 C C . TYR A 1 88 ? -13.250 -1.213 0.775 1.00 96.69 88 TYR A C 1
ATOM 695 O O . TYR A 1 88 ? -13.759 -0.586 1.712 1.00 96.69 88 TYR A O 1
ATOM 703 N N . PRO A 1 89 ? -13.420 -0.881 -0.522 1.00 93.81 89 PRO A N 1
ATOM 704 C CA . PRO A 1 89 ? -14.349 0.153 -0.967 1.00 93.81 89 PRO A CA 1
ATOM 705 C C . PRO A 1 89 ? -15.751 -0.105 -0.423 1.00 93.81 89 PRO A C 1
ATOM 707 O O . PRO A 1 89 ? -16.202 -1.276 -0.432 1.00 93.81 89 PRO A O 1
#

Sequence (89 aa):
MLVKAFPWIHGIHFDLPYVVAVGAKVDGVENIEGDMFECVPKAGTAFLMTWKGKERTLKEWKYVIGEAGFTRFNVEPIHAIQSVIEAYP

Organism: Gossypium raimondii (NCBI:txid29730)